Protein AF-A0A6G0VQV1-F1 (afdb_monomer_lite)

pLDDT: mean 75.73, std 15.85, range [38.75, 96.12]

Foldseek 3Di:
DDDPPPDDDPDDLVDPPPDDPVVSCCPDPCNVCVVVVAPQAFDDDPNDTHGDDDDDDPPDPPDD

Radius of gyration: 15.04 Å; chains: 1; bounding box: 38×29×36 Å

Structure (mmCIF, N/CA/C/O backbone):
data_AF-A0A6G0VQV1-F1
#
_entry.id   AF-A0A6G0VQV1-F1
#
loop_
_atom_site.group_PDB
_atom_site.id
_atom_site.type_symbol
_atom_site.label_atom_id
_atom_site.label_alt_id
_atom_site.label_comp_id
_atom_site.label_asym_id
_atom_site.label_entity_id
_atom_site.label_seq_id
_atom_site.pdbx_PDB_ins_code
_atom_site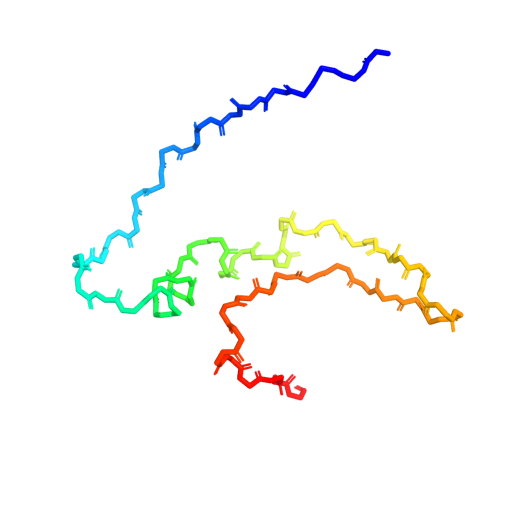.Cartn_x
_atom_site.Cartn_y
_atom_site.Cartn_z
_atom_site.occupancy
_atom_site.B_iso_or_equiv
_atom_site.auth_seq_id
_atom_site.auth_comp_id
_atom_site.auth_asym_id
_atom_site.auth_atom_id
_atom_site.pdbx_PDB_model_num
ATOM 1 N N . MET A 1 1 ? 0.165 19.888 18.936 1.00 38.75 1 MET A N 1
ATOM 2 C CA . MET A 1 1 ? 1.163 20.207 17.890 1.00 38.75 1 MET A CA 1
ATOM 3 C C . MET A 1 1 ? 1.500 18.915 17.168 1.00 38.75 1 MET A C 1
ATOM 5 O O . MET A 1 1 ? 2.114 18.058 17.784 1.00 38.75 1 MET A O 1
ATOM 9 N N . TYR A 1 2 ? 1.056 18.736 15.922 1.00 51.41 2 TYR A N 1
ATOM 10 C CA . TYR A 1 2 ? 1.459 17.595 15.095 1.00 51.41 2 TYR A CA 1
ATOM 11 C C . TYR A 1 2 ? 2.558 18.070 14.149 1.00 51.41 2 TYR A C 1
ATOM 13 O O . TYR A 1 2 ? 2.306 18.865 13.247 1.00 51.41 2 TYR A O 1
ATOM 21 N N . THR A 1 3 ? 3.792 17.646 14.391 1.00 44.56 3 THR A N 1
ATOM 22 C CA . THR A 1 3 ? 4.913 17.859 13.476 1.00 44.56 3 THR A CA 1
ATOM 23 C C . THR A 1 3 ? 4.766 16.889 12.307 1.00 44.56 3 THR A C 1
ATOM 25 O O . THR A 1 3 ? 4.938 15.682 12.460 1.00 44.56 3 THR A O 1
ATOM 28 N N . VAL A 1 4 ? 4.407 17.406 11.130 1.00 54.59 4 VAL A N 1
ATOM 29 C CA . VAL A 1 4 ? 4.411 16.625 9.888 1.00 54.59 4 VAL A CA 1
ATOM 30 C C . VAL A 1 4 ? 5.860 16.509 9.423 1.00 54.59 4 VAL A C 1
ATOM 32 O O . VAL A 1 4 ? 6.419 17.430 8.833 1.00 54.59 4 VAL A O 1
ATOM 35 N N . THR A 1 5 ? 6.501 15.387 9.738 1.00 61.44 5 THR A N 1
ATOM 36 C CA . THR A 1 5 ? 7.849 15.080 9.256 1.00 61.44 5 THR A CA 1
ATOM 37 C C . THR A 1 5 ? 7.747 14.586 7.815 1.00 61.44 5 THR A C 1
ATOM 39 O O . THR A 1 5 ? 7.369 13.438 7.577 1.00 61.44 5 THR A O 1
ATOM 42 N N . PHE A 1 6 ? 8.077 15.432 6.838 1.00 51.62 6 PHE A N 1
ATOM 43 C CA . PHE A 1 6 ? 8.221 15.002 5.444 1.00 51.62 6 PHE A CA 1
ATOM 44 C C . PHE A 1 6 ? 9.469 14.122 5.321 1.00 51.62 6 PHE A C 1
ATOM 46 O O . PHE A 1 6 ? 10.586 14.605 5.143 1.00 51.62 6 PHE A O 1
ATOM 53 N N . ARG A 1 7 ? 9.294 12.809 5.495 1.00 59.84 7 ARG A N 1
ATOM 54 C CA . ARG A 1 7 ? 10.379 11.837 5.374 1.00 59.84 7 ARG A CA 1
ATOM 55 C C . ARG A 1 7 ? 10.518 11.419 3.916 1.00 59.84 7 ARG A C 1
ATOM 57 O O . ARG A 1 7 ? 9.726 10.616 3.425 1.00 59.84 7 ARG A O 1
ATOM 64 N N . PHE A 1 8 ? 11.550 11.921 3.245 1.00 52.50 8 PHE A N 1
ATOM 65 C CA . PHE A 1 8 ? 12.003 11.320 1.996 1.00 52.50 8 PHE A CA 1
ATOM 66 C C . PHE A 1 8 ? 12.426 9.885 2.301 1.00 52.50 8 PHE A C 1
ATOM 68 O O . PHE A 1 8 ? 13.331 9.640 3.098 1.00 52.50 8 PHE A O 1
ATOM 75 N N . THR A 1 9 ? 11.689 8.930 1.747 1.00 57.06 9 THR A N 1
ATOM 76 C CA . THR A 1 9 ? 12.032 7.517 1.859 1.00 57.06 9 THR A CA 1
ATOM 77 C C . THR A 1 9 ? 12.825 7.186 0.605 1.00 57.06 9 THR A C 1
ATOM 79 O O . THR A 1 9 ? 12.308 7.355 -0.496 1.00 57.06 9 THR A O 1
ATOM 82 N N . ASP A 1 10 ? 14.084 6.782 0.764 1.00 49.81 10 ASP A N 1
ATOM 83 C CA . ASP A 1 10 ? 14.865 6.209 -0.330 1.00 49.81 10 ASP A CA 1
ATOM 84 C C . ASP A 1 10 ? 14.214 4.874 -0.719 1.00 49.81 10 ASP A C 1
ATOM 86 O O . ASP A 1 10 ? 14.256 3.895 0.030 1.00 49.81 10 ASP A O 1
ATOM 90 N N . ILE A 1 11 ? 13.486 4.876 -1.835 1.00 58.75 11 ILE A N 1
ATOM 91 C CA . ILE A 1 11 ? 12.728 3.725 -2.323 1.00 58.75 11 ILE A CA 1
ATOM 92 C C . ILE A 1 11 ? 13.445 3.214 -3.570 1.00 58.75 11 ILE A C 1
ATOM 94 O O . ILE A 1 11 ? 13.220 3.682 -4.684 1.00 58.75 11 ILE A O 1
ATOM 98 N N . CYS A 1 12 ? 14.313 2.221 -3.384 1.00 62.12 12 CYS A N 1
ATOM 99 C CA . CYS A 1 12 ? 14.880 1.470 -4.496 1.00 62.12 12 CYS A CA 1
ATOM 100 C C . CYS A 1 12 ? 13.865 0.427 -4.980 1.00 62.12 12 CYS A C 1
ATOM 102 O O . CYS A 1 12 ? 13.623 -0.590 -4.325 1.00 62.12 12 CYS A O 1
ATOM 104 N N . CYS A 1 13 ? 13.275 0.677 -6.147 1.00 63.88 13 CYS A N 1
ATOM 105 C CA . CYS A 1 13 ? 12.257 -0.187 -6.737 1.00 63.88 13 CYS A CA 1
ATOM 106 C C . CYS A 1 13 ? 12.820 -1.459 -7.397 1.00 63.88 13 CYS A C 1
ATOM 108 O O . CYS A 1 13 ? 12.038 -2.332 -7.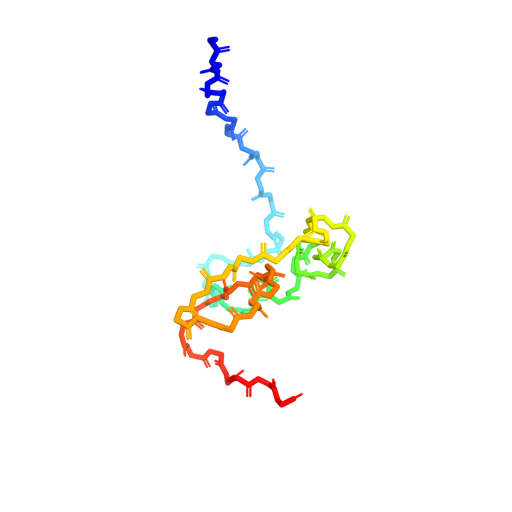735 1.00 63.88 13 CYS A O 1
ATOM 110 N N . LYS A 1 14 ? 14.146 -1.604 -7.570 1.00 76.81 14 LYS A N 1
ATOM 111 C CA . LYS A 1 14 ? 14.796 -2.751 -8.257 1.00 76.81 14 LYS A CA 1
ATOM 112 C C . LYS A 1 14 ? 14.258 -3.055 -9.672 1.00 76.81 14 LYS A C 1
ATOM 114 O O . LYS A 1 14 ? 14.442 -4.163 -10.169 1.00 76.81 14 LYS A O 1
ATOM 119 N N . PHE A 1 15 ? 13.637 -2.080 -10.334 1.00 80.62 15 PHE A N 1
ATOM 120 C CA . PHE A 1 15 ? 13.116 -2.203 -11.696 1.00 80.62 15 PHE A CA 1
ATOM 121 C C . PHE A 1 15 ? 13.838 -1.245 -12.652 1.00 80.62 15 PHE A C 1
ATOM 123 O O . PHE A 1 15 ? 14.217 -0.149 -12.232 1.00 80.62 15 PHE A O 1
ATOM 130 N N . PRO A 1 16 ? 14.022 -1.626 -13.931 1.00 82.19 16 PRO A N 1
ATOM 131 C CA . PRO A 1 16 ? 14.442 -0.700 -14.978 1.00 82.19 16 PRO A CA 1
ATOM 132 C C . PRO A 1 16 ? 13.518 0.521 -15.068 1.00 82.19 16 PRO A C 1
ATOM 134 O O . PRO A 1 16 ? 12.313 0.407 -14.851 1.00 82.19 16 PRO A O 1
ATOM 137 N N . GLY A 1 17 ? 14.062 1.674 -15.467 1.00 80.31 17 GLY A N 1
ATOM 138 C CA . GLY A 1 17 ? 13.299 2.928 -15.569 1.00 80.31 17 GLY A CA 1
ATOM 139 C C . GLY A 1 17 ? 12.161 2.931 -16.603 1.00 80.31 17 GLY A C 1
ATOM 140 O O . GLY A 1 17 ? 11.369 3.862 -16.616 1.00 80.31 17 GLY A O 1
ATOM 141 N N . SER A 1 18 ? 12.066 1.907 -17.458 1.00 83.50 18 SER A N 1
ATOM 142 C CA . SER A 1 18 ? 10.994 1.726 -18.449 1.00 83.50 18 SER A CA 1
ATOM 143 C C . SER A 1 18 ? 9.824 0.862 -17.961 1.00 83.50 18 SER A C 1
ATOM 145 O O . SER A 1 18 ? 8.862 0.661 -18.701 1.00 83.50 18 SER A O 1
ATOM 147 N N . VAL A 1 19 ? 9.904 0.304 -16.750 1.00 84.19 19 VAL A N 1
ATOM 148 C CA . VAL A 1 19 ? 8.844 -0.547 -16.197 1.00 84.19 19 VAL A CA 1
ATOM 149 C C . VAL A 1 19 ? 7.657 0.313 -15.774 1.00 84.19 19 VAL A C 1
ATOM 151 O O . VAL A 1 19 ? 7.836 1.340 -15.125 1.00 84.19 19 VAL A O 1
ATOM 154 N N . HIS A 1 20 ? 6.444 -0.135 -16.111 1.00 84.69 20 HIS A N 1
ATOM 155 C CA . HIS A 1 20 ? 5.217 0.513 -15.650 1.00 84.69 20 HIS A CA 1
ATOM 156 C C . HIS A 1 20 ? 5.185 0.576 -14.120 1.00 84.69 20 HIS A C 1
ATOM 158 O O . HIS A 1 20 ? 5.446 -0.420 -13.438 1.00 84.69 20 HIS A O 1
ATOM 164 N N . ASP A 1 21 ? 4.804 1.730 -13.593 1.00 81.56 21 ASP A N 1
ATOM 165 C CA . ASP A 1 21 ? 4.562 1.979 -12.173 1.00 81.56 21 ASP A CA 1
ATOM 166 C C . ASP A 1 21 ? 3.691 0.895 -11.522 1.00 81.56 21 ASP A C 1
ATOM 168 O O . ASP A 1 21 ? 3.976 0.454 -10.408 1.00 81.56 21 ASP A O 1
ATOM 172 N N . ALA A 1 22 ? 2.714 0.363 -12.257 1.00 80.25 22 ALA A N 1
ATOM 173 C CA . ALA A 1 22 ? 1.872 -0.719 -11.789 1.00 80.25 22 ALA A CA 1
ATOM 174 C C . ALA A 1 22 ? 2.652 -2.030 -11.527 1.00 80.25 22 ALA A C 1
ATOM 176 O O . ALA A 1 22 ? 2.448 -2.749 -10.539 1.00 80.25 22 ALA A O 1
ATOM 177 N N . ALA A 1 23 ? 3.594 -2.372 -12.401 1.00 82.38 23 ALA A N 1
ATOM 178 C CA . ALA A 1 23 ? 4.453 -3.529 -12.180 1.00 82.38 23 ALA A CA 1
ATOM 179 C C . ALA A 1 23 ? 5.425 -3.268 -11.018 1.00 82.38 23 ALA A C 1
ATOM 181 O O . ALA A 1 23 ? 5.661 -4.164 -10.205 1.00 82.38 23 ALA A O 1
ATOM 182 N N . VAL A 1 24 ? 5.925 -2.038 -10.890 1.00 84.81 24 VAL A N 1
ATOM 183 C CA . VAL A 1 24 ? 6.786 -1.631 -9.775 1.00 84.81 24 VAL A CA 1
ATOM 184 C C . VAL A 1 24 ? 6.059 -1.758 -8.433 1.00 84.81 24 VAL A C 1
ATOM 186 O O . VAL A 1 24 ? 6.582 -2.384 -7.508 1.00 84.81 24 VAL A O 1
ATOM 189 N N . LEU A 1 25 ? 4.839 -1.227 -8.325 1.00 81.75 25 LEU A N 1
ATOM 190 C CA . LEU A 1 25 ? 4.045 -1.261 -7.101 1.00 81.75 25 LEU A CA 1
ATOM 191 C C . LEU A 1 25 ? 3.703 -2.697 -6.704 1.00 81.75 25 LEU A C 1
ATOM 193 O O . LEU A 1 25 ? 3.994 -3.080 -5.571 1.00 81.75 25 LEU A O 1
ATOM 197 N N . LYS A 1 26 ? 3.174 -3.510 -7.631 1.00 82.81 26 LYS A N 1
ATOM 198 C CA . LYS A 1 26 ? 2.783 -4.909 -7.369 1.00 82.81 26 LYS A CA 1
ATOM 199 C C . LYS A 1 26 ? 3.934 -5.743 -6.805 1.00 82.81 26 LYS A C 1
ATOM 201 O O . LYS A 1 26 ? 3.729 -6.580 -5.934 1.00 82.81 26 LYS A O 1
ATOM 206 N N . ASN A 1 27 ? 5.148 -5.514 -7.296 1.00 83.00 27 ASN A N 1
ATOM 207 C CA . ASN A 1 27 ? 6.325 -6.267 -6.874 1.00 83.00 27 ASN A CA 1
ATOM 208 C C . ASN A 1 27 ? 7.080 -5.619 -5.699 1.00 83.00 27 ASN A C 1
ATOM 210 O O . ASN A 1 27 ? 8.088 -6.152 -5.233 1.00 83.00 27 ASN A O 1
ATOM 214 N N . SER A 1 28 ? 6.615 -4.475 -5.198 1.00 82.19 28 SER A N 1
ATOM 215 C CA . SER A 1 28 ? 7.240 -3.792 -4.071 1.00 82.19 28 SER A CA 1
ATOM 216 C C . SER A 1 28 ? 6.950 -4.492 -2.738 1.00 82.19 28 SER A C 1
ATOM 218 O O . SER A 1 28 ? 5.902 -5.102 -2.518 1.00 82.19 28 SER A O 1
ATOM 220 N N . ASN A 1 29 ? 7.853 -4.323 -1.770 1.00 84.31 29 ASN A N 1
ATOM 221 C CA . ASN A 1 29 ? 7.602 -4.741 -0.386 1.00 84.31 29 ASN A CA 1
ATOM 222 C C . ASN A 1 29 ? 6.456 -3.926 0.261 1.00 84.31 29 ASN A C 1
ATOM 224 O O . ASN A 1 29 ? 5.843 -4.350 1.238 1.00 84.31 29 ASN A O 1
ATOM 228 N N . LEU A 1 30 ? 6.140 -2.741 -0.269 1.00 84.12 30 LEU A N 1
ATOM 229 C CA . LEU A 1 30 ? 4.982 -1.977 0.186 1.00 84.12 30 LEU A CA 1
ATOM 230 C C . LEU A 1 30 ? 3.677 -2.729 -0.106 1.00 84.12 30 LEU A C 1
ATOM 232 O O . LEU A 1 30 ? 2.882 -2.903 0.812 1.00 84.12 30 LEU A O 1
ATOM 236 N N . TYR A 1 31 ? 3.495 -3.209 -1.338 1.00 84.88 31 TYR A N 1
ATOM 237 C CA . TYR A 1 31 ? 2.298 -3.951 -1.735 1.00 84.88 31 TYR A CA 1
ATOM 238 C C . TYR A 1 31 ? 2.217 -5.314 -1.038 1.00 84.88 31 TYR A C 1
ATOM 240 O O . TYR A 1 31 ? 1.202 -5.624 -0.414 1.00 84.88 31 TYR A O 1
ATOM 248 N N . ASN A 1 32 ? 3.315 -6.078 -1.034 1.00 84.31 32 ASN A N 1
ATOM 249 C CA . ASN A 1 32 ? 3.359 -7.412 -0.419 1.00 84.31 32 ASN A CA 1
ATOM 250 C C . ASN A 1 32 ? 3.119 -7.392 1.103 1.00 84.31 32 ASN A C 1
ATOM 252 O O . ASN A 1 32 ? 2.491 -8.300 1.642 1.00 84.31 32 ASN A O 1
ATOM 256 N N . SER A 1 33 ? 3.567 -6.341 1.798 1.00 85.69 33 SER A N 1
ATOM 257 C CA . SER A 1 33 ? 3.379 -6.183 3.250 1.00 85.69 33 SER A CA 1
ATOM 258 C C . SER A 1 33 ? 2.279 -5.177 3.612 1.00 85.69 33 SER A C 1
ATOM 260 O O . SER A 1 33 ? 2.236 -4.697 4.744 1.00 85.69 33 SER A O 1
ATOM 262 N N . SER A 1 34 ? 1.413 -4.810 2.663 1.00 84.75 34 SER A N 1
ATOM 263 C CA . SER A 1 34 ? 0.383 -3.775 2.848 1.00 84.75 34 SER A CA 1
ATOM 264 C C . SER A 1 34 ? -0.559 -4.093 4.010 1.00 84.75 34 SER A C 1
ATOM 266 O O . SER A 1 34 ? -0.770 -3.245 4.868 1.00 84.75 34 SER A O 1
ATOM 268 N N . HIS A 1 35 ? -1.019 -5.338 4.113 1.00 82.50 35 HIS A N 1
ATOM 269 C CA . HIS A 1 35 ? -1.890 -5.818 5.190 1.00 82.50 35 HIS A CA 1
ATOM 270 C C . HIS A 1 35 ? -1.299 -5.665 6.606 1.00 82.50 35 HIS A C 1
ATOM 272 O O . HIS A 1 35 ? -2.051 -5.558 7.567 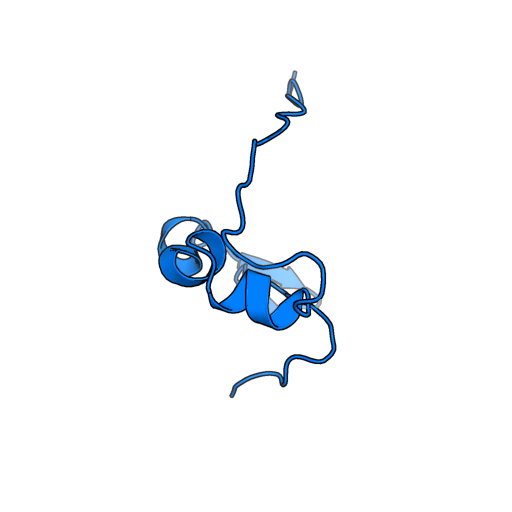1.00 82.50 35 HIS A O 1
ATOM 278 N N . LEU A 1 36 ? 0.032 -5.634 6.749 1.00 86.25 36 LEU A N 1
ATOM 279 C CA . LEU A 1 36 ? 0.708 -5.410 8.038 1.00 86.25 36 LEU A CA 1
ATOM 280 C C . LEU A 1 36 ? 0.979 -3.928 8.313 1.00 86.25 36 LEU A C 1
ATOM 282 O O . LEU A 1 36 ? 1.189 -3.534 9.457 1.00 86.25 36 LEU A O 1
ATOM 286 N N . LYS A 1 37 ? 1.064 -3.117 7.255 1.00 83.50 37 LYS A N 1
ATOM 287 C CA . LYS A 1 37 ? 1.451 -1.701 7.325 1.00 83.50 37 LYS A CA 1
ATOM 288 C C . LYS A 1 37 ? 0.254 -0.764 7.380 1.00 83.50 37 LYS A C 1
ATOM 290 O O . LYS A 1 37 ? 0.386 0.348 7.884 1.00 83.50 37 LYS A O 1
ATOM 295 N N . ILE A 1 38 ? -0.881 -1.184 6.832 1.00 86.12 38 ILE A N 1
ATOM 296 C CA . ILE A 1 38 ? -2.113 -0.408 6.828 1.00 86.12 38 ILE A CA 1
ATOM 297 C C . ILE A 1 38 ? -2.818 -0.639 8.167 1.00 86.12 38 ILE A C 1
ATOM 299 O O . ILE A 1 38 ? -3.102 -1.788 8.507 1.00 86.12 38 ILE A O 1
ATOM 303 N N . PRO A 1 39 ? -3.095 0.422 8.945 1.00 87.38 39 PRO A N 1
ATOM 304 C CA . PRO A 1 39 ? -3.816 0.275 10.198 1.00 87.38 39 PRO A CA 1
ATOM 305 C C . PRO A 1 39 ? -5.206 -0.328 9.948 1.00 87.38 39 PRO A C 1
ATOM 307 O O . PRO A 1 39 ? -5.875 0.099 9.003 1.00 87.38 39 PRO A O 1
ATOM 310 N N . PRO A 1 40 ? -5.671 -1.265 10.793 1.00 87.06 40 PRO A N 1
ATOM 311 C CA . PRO A 1 40 ? -6.979 -1.901 10.656 1.00 87.06 40 PRO A CA 1
ATOM 312 C C . PRO A 1 40 ? -8.089 -0.963 11.156 1.00 87.06 40 PRO A C 1
ATOM 314 O O . PRO A 1 40 ? -8.786 -1.257 12.123 1.00 87.06 40 PRO A O 1
ATOM 317 N N . ILE A 1 41 ? -8.204 0.210 10.535 1.00 92.19 41 ILE A N 1
ATOM 318 C CA . ILE A 1 41 ? -9.202 1.232 10.850 1.00 92.19 41 ILE A CA 1
ATOM 319 C C . ILE A 1 41 ? -10.082 1.501 9.636 1.00 92.19 41 ILE A C 1
ATOM 321 O O . ILE A 1 41 ? -9.660 1.367 8.483 1.00 92.19 41 ILE A O 1
ATOM 325 N N . THR A 1 42 ? -11.316 1.888 9.926 1.00 92.69 42 THR A N 1
ATOM 326 C CA . THR A 1 42 ? -12.343 2.231 8.950 1.00 92.69 42 THR A CA 1
ATOM 327 C C .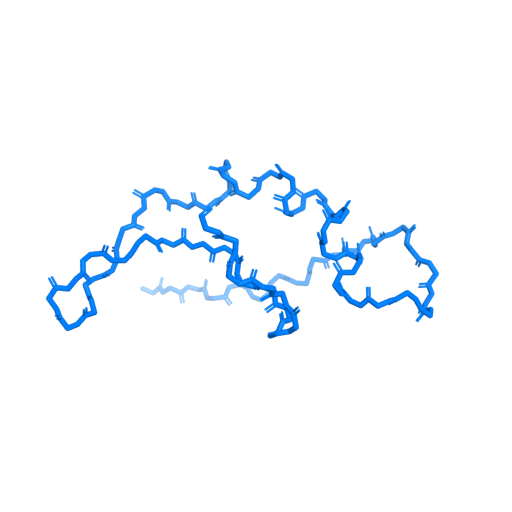 THR A 1 42 ? -12.609 3.730 8.968 1.00 92.69 42 THR A C 1
ATOM 329 O O . THR A 1 42 ? -12.349 4.433 9.949 1.00 92.69 42 THR A O 1
ATOM 332 N N . LYS A 1 43 ? -13.140 4.236 7.859 1.00 93.75 43 LYS A N 1
ATOM 333 C CA . LYS A 1 43 ? -13.673 5.588 7.749 1.00 93.75 43 LYS A CA 1
ATOM 334 C C . LYS A 1 43 ? -15.103 5.511 7.241 1.00 93.75 43 LYS A C 1
ATOM 336 O O . LYS A 1 43 ? -15.365 4.845 6.245 1.00 93.75 43 LYS A O 1
ATOM 341 N N . ASN A 1 44 ? -16.015 6.203 7.917 1.00 96.12 44 ASN A N 1
ATOM 342 C CA . ASN A 1 44 ? -17.388 6.309 7.447 1.00 96.12 44 ASN A CA 1
ATOM 343 C C . ASN A 1 44 ? -17.449 7.233 6.222 1.00 96.12 44 ASN A C 1
ATOM 345 O O . ASN A 1 44 ? -16.981 8.374 6.278 1.00 96.12 44 ASN A O 1
ATOM 349 N N . ILE A 1 45 ? -18.000 6.721 5.127 1.00 94.50 45 ILE A N 1
ATOM 350 C CA . ILE A 1 45 ? -18.277 7.457 3.895 1.00 94.50 45 ILE A CA 1
ATOM 351 C C . ILE A 1 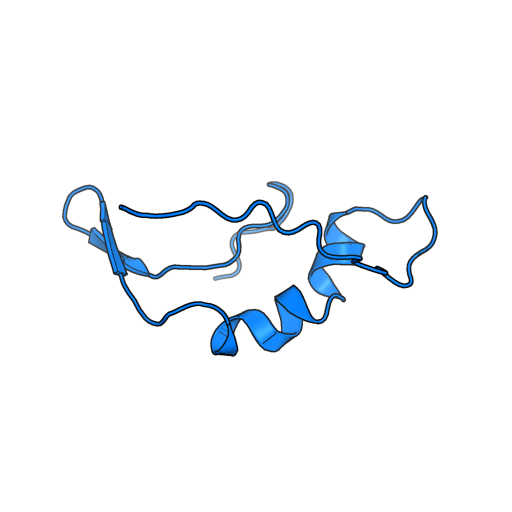45 ? -19.726 7.142 3.535 1.00 94.50 45 ILE A C 1
ATOM 353 O O . ILE A 1 45 ? -20.053 5.986 3.281 1.00 94.50 45 ILE A O 1
ATOM 357 N N . ASP A 1 46 ? -20.600 8.148 3.584 1.00 95.56 46 ASP A N 1
ATOM 358 C CA . ASP A 1 46 ? -22.038 8.018 3.307 1.00 95.56 46 ASP A CA 1
ATOM 359 C C . ASP A 1 46 ? -22.723 6.853 4.047 1.00 95.56 46 ASP A C 1
ATOM 361 O O . ASP A 1 46 ? -23.540 6.1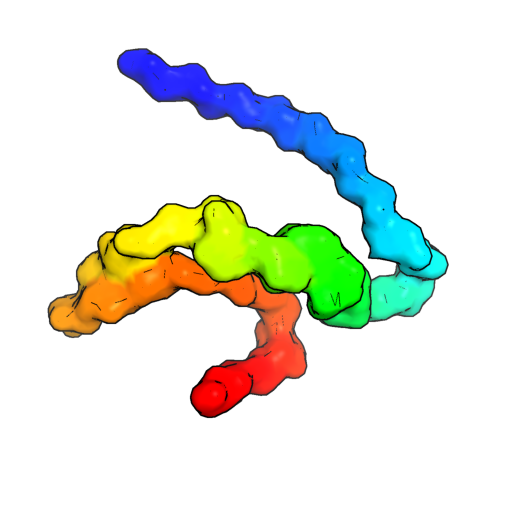19 3.495 1.00 95.56 46 ASP A O 1
ATOM 365 N N . GLY A 1 47 ? -22.383 6.661 5.326 1.00 95.38 47 GLY A N 1
ATOM 366 C CA . GLY A 1 47 ? -22.963 5.603 6.155 1.00 95.38 47 GLY A CA 1
ATOM 367 C C . GLY A 1 47 ? -22.297 4.232 6.002 1.00 95.38 47 GLY A C 1
ATOM 368 O O . GLY A 1 47 ? -22.628 3.326 6.762 1.00 95.38 47 GLY A O 1
ATOM 369 N N . VAL A 1 48 ? -21.325 4.080 5.099 1.00 94.88 48 VAL A N 1
ATOM 370 C CA . VAL A 1 48 ? -20.562 2.841 4.898 1.00 94.88 48 VAL A CA 1
ATOM 371 C C . VAL A 1 48 ? -19.214 2.937 5.606 1.00 94.88 48 VAL A C 1
ATOM 373 O O . VAL A 1 48 ? -18.463 3.891 5.408 1.00 94.88 48 VAL A O 1
ATOM 376 N N . GLU A 1 49 ? -18.878 1.942 6.426 1.00 95.81 49 GLU A N 1
ATOM 377 C CA . GLU A 1 49 ? -17.535 1.814 6.994 1.00 95.81 49 GLU A CA 1
ATOM 378 C C . GLU A 1 49 ? -16.562 1.253 5.956 1.00 95.81 49 GLU A C 1
ATOM 380 O O . GLU A 1 49 ? -16.588 0.069 5.628 1.00 95.81 49 GLU A O 1
ATOM 385 N N . VAL A 1 50 ? -15.686 2.110 5.436 1.00 92.50 50 VAL A N 1
ATOM 386 C CA . VAL A 1 50 ? -14.702 1.739 4.418 1.00 92.50 50 VAL A CA 1
ATOM 387 C C . VAL A 1 50 ? -13.344 1.514 5.088 1.00 92.50 50 VAL A C 1
ATOM 389 O O . VAL A 1 50 ? -12.818 2.453 5.694 1.00 92.50 50 VAL A O 1
ATOM 392 N N . PRO A 1 51 ? -12.751 0.309 5.015 1.00 91.12 51 PRO A N 1
ATOM 393 C CA . PRO A 1 51 ? -11.409 0.072 5.535 1.00 91.12 51 PRO A CA 1
ATOM 394 C C . PRO A 1 51 ? -10.366 0.809 4.696 1.00 91.12 51 PRO A C 1
ATOM 396 O O . PRO A 1 51 ? -10.579 1.108 3.521 1.00 91.12 51 PRO A O 1
ATOM 399 N N . TYR A 1 52 ? -9.205 1.080 5.280 1.00 88.44 52 TYR A N 1
ATOM 400 C CA . TYR A 1 52 ? -8.072 1.572 4.503 1.00 88.44 52 TYR A CA 1
ATOM 401 C C . TYR A 1 52 ? -7.451 0.461 3.658 1.00 88.44 52 TYR A C 1
ATOM 403 O O . TYR A 1 52 ? -7.297 -0.676 4.095 1.00 88.44 52 TYR A O 1
ATOM 411 N N . PHE A 1 53 ? -7.059 0.815 2.438 1.00 84.56 53 PHE A N 1
ATOM 412 C CA . PHE A 1 53 ? -6.366 -0.064 1.505 1.00 84.56 53 PHE A CA 1
ATOM 413 C C . PHE A 1 53 ? -5.397 0.750 0.643 1.00 84.56 53 PHE A C 1
ATOM 415 O O . PHE A 1 53 ? -5.513 1.971 0.517 1.00 84.56 53 PHE A O 1
ATOM 422 N N . LEU A 1 54 ? -4.406 0.071 0.067 1.00 82.12 54 LEU A N 1
ATOM 423 C CA . LEU A 1 54 ? -3.439 0.684 -0.836 1.00 82.12 54 LEU A CA 1
ATOM 424 C C . LEU A 1 54 ? -4.027 0.720 -2.248 1.00 82.12 54 LEU A C 1
ATOM 426 O O . LEU A 1 54 ? -4.164 -0.323 -2.883 1.00 82.12 54 LEU A O 1
ATOM 430 N N . LEU A 1 55 ? -4.359 1.915 -2.732 1.00 79.69 55 LEU A N 1
ATOM 431 C CA . LEU A 1 55 ? -4.786 2.131 -4.111 1.00 79.69 55 LEU A CA 1
ATOM 432 C C . LEU A 1 55 ? -3.556 2.387 -4.995 1.00 79.69 55 LEU A C 1
ATOM 434 O O . LEU A 1 55 ? -2.708 3.212 -4.655 1.00 79.69 55 LEU A O 1
ATOM 438 N N . GLY A 1 56 ? -3.453 1.659 -6.106 1.00 75.44 56 GLY A N 1
ATOM 439 C CA . GLY A 1 56 ? -2.451 1.904 -7.142 1.00 75.44 56 GLY A CA 1
ATOM 440 C C . GLY A 1 56 ? -3.002 2.730 -8.307 1.00 75.44 56 GLY A C 1
ATOM 441 O O . GLY A 1 56 ? -4.047 3.365 -8.183 1.00 75.44 56 GLY A O 1
ATOM 442 N N . ASP A 1 57 ? -2.302 2.692 -9.440 1.00 72.81 57 ASP A N 1
ATOM 443 C CA . ASP A 1 57 ? -2.748 3.266 -10.713 1.00 72.81 57 ASP A CA 1
ATOM 444 C C . ASP A 1 57 ? -4.187 2.826 -11.097 1.00 72.81 57 ASP A C 1
ATOM 446 O O . ASP A 1 57 ? -4.542 1.656 -10.952 1.00 72.81 57 ASP A O 1
ATOM 450 N N . PRO A 1 58 ? -5.055 3.727 -11.586 1.00 59.56 58 PRO A N 1
ATOM 451 C CA . PRO A 1 58 ? -6.438 3.397 -11.940 1.00 59.56 58 PRO A CA 1
ATOM 452 C C . PRO A 1 58 ? -6.602 2.283 -12.991 1.00 59.56 58 PRO A C 1
ATOM 454 O O . PRO A 1 58 ? -7.712 1.773 -13.136 1.00 59.56 58 PRO A O 1
ATOM 457 N N . ALA A 1 59 ? -5.546 1.860 -13.700 1.00 55.91 59 ALA A N 1
ATOM 458 C CA . ALA A 1 59 ? -5.587 0.683 -14.567 1.00 55.91 59 ALA A CA 1
ATOM 459 C C . ALA A 1 59 ? -5.617 -0.658 -13.805 1.00 55.91 59 ALA A C 1
ATOM 461 O O . ALA A 1 59 ? -5.728 -1.712 -14.437 1.00 55.91 59 ALA A O 1
ATOM 462 N N . TYR A 1 60 ? -5.534 -0.667 -12.469 1.00 53.66 60 TYR A N 1
ATOM 463 C CA . TYR A 1 60 ? -5.777 -1.879 -11.692 1.00 53.66 60 TYR A CA 1
ATOM 464 C C . TYR A 1 60 ? -7.274 -2.205 -11.653 1.00 53.66 60 TYR A C 1
ATOM 466 O O . TYR A 1 60 ? -8.061 -1.401 -11.147 1.00 53.66 60 TYR A O 1
ATOM 474 N N . PRO A 1 61 ? -7.693 -3.398 -12.117 1.00 49.12 61 PRO A N 1
ATOM 475 C CA . PRO A 1 61 ? -9.053 -3.854 -11.892 1.00 49.12 61 PRO A CA 1
ATOM 476 C C . PRO A 1 61 ? -9.315 -3.874 -10.385 1.00 49.12 61 PRO A C 1
ATOM 478 O O . PRO A 1 61 ? -8.462 -4.338 -9.624 1.00 49.12 61 PRO A O 1
ATOM 481 N N . LEU A 1 62 ? -10.492 -3.400 -9.966 1.00 52.72 62 LEU A N 1
ATOM 482 C CA . LEU A 1 62 ? -11.035 -3.701 -8.643 1.00 52.72 62 LEU A CA 1
ATOM 483 C C . LEU A 1 62 ? -11.088 -5.227 -8.542 1.00 52.72 62 LEU A C 1
ATOM 485 O O . LEU A 1 62 ? -11.959 -5.859 -9.140 1.00 52.72 62 LEU A O 1
ATOM 489 N N . LEU A 1 63 ? -10.081 -5.827 -7.906 1.00 50.59 63 LEU A N 1
ATOM 490 C CA . LEU A 1 63 ? -10.085 -7.264 -7.691 1.00 50.59 63 LEU A CA 1
ATOM 491 C C . LEU A 1 63 ? -11.254 -7.569 -6.738 1.00 50.59 63 LEU A C 1
ATOM 493 O O . LEU A 1 63 ? -11.365 -6.874 -5.724 1.00 50.59 63 LEU A O 1
ATOM 497 N N . PRO A 1 64 ? -12.139 -8.516 -7.107 1.00 49.03 64 PRO A N 1
ATOM 498 C CA . PRO A 1 64 ? -13.313 -8.876 -6.318 1.00 49.03 64 PRO A CA 1
ATOM 499 C C . PRO A 1 64 ? -12.950 -9.457 -4.950 1.00 49.03 64 PRO A C 1
ATOM 501 O O . PRO A 1 64 ? -11.861 -10.069 -4.829 1.00 49.03 64 PRO A O 1
#

Secondary structure (DSSP, 8-state):
--------------S-TTS-HHHHHHTSHHHHTHHHHS-S-EEEETTEEEEP-----TTS----

Sequence (64 aa):
MYTVTFRFTDICCKFPGSVHDAAVLKNSNLYNSSHLKIPPITKNIDGVEVPYFLLGDPAYPLLP

Organism: Aphis craccivora (NCBI:txid307492)